Protein AF-A0A4R2N3E8-F1 (afdb_monomer_lite)

Organism: NCBI:txid109472

Structure (mmCIF, N/CA/C/O backbone):
data_AF-A0A4R2N3E8-F1
#
_entry.id   AF-A0A4R2N3E8-F1
#
loop_
_atom_site.group_PDB
_atom_site.id
_atom_site.type_symbol
_atom_site.label_atom_id
_atom_site.label_alt_id
_atom_site.label_comp_id
_atom_site.label_asym_id
_atom_site.label_entity_id
_atom_site.label_seq_id
_atom_site.pdbx_PDB_ins_code
_atom_site.Cartn_x
_atom_site.Cartn_y
_atom_site.Cartn_z
_atom_site.occupancy
_atom_site.B_iso_or_equiv
_atom_site.auth_seq_id
_atom_site.auth_comp_id
_atom_site.auth_asym_id
_atom_site.auth_atom_id
_atom_site.pdbx_PDB_model_num
ATOM 1 N N . MET A 1 1 ? -0.356 -11.893 2.861 1.00 85.31 1 MET A N 1
ATOM 2 C CA . MET A 1 1 ? -0.563 -11.044 1.659 1.00 85.31 1 MET A CA 1
ATOM 3 C C . MET A 1 1 ? 0.676 -10.810 0.781 1.00 85.31 1 MET A C 1
ATOM 5 O O . MET A 1 1 ? 0.531 -10.215 -0.280 1.00 85.31 1 MET A O 1
ATOM 9 N N . GLY A 1 2 ? 1.874 -11.292 1.147 1.00 88.50 2 GLY A N 1
ATOM 10 C CA . GLY A 1 2 ? 3.100 -11.029 0.373 1.00 88.50 2 GLY A CA 1
ATOM 11 C C . GLY A 1 2 ? 3.069 -11.532 -1.075 1.00 88.50 2 GLY A C 1
ATOM 12 O O . GLY A 1 2 ? 3.420 -10.781 -1.976 1.00 88.50 2 GLY A O 1
ATOM 13 N N . TYR A 1 3 ? 2.576 -12.753 -1.321 1.00 93.56 3 TYR A N 1
ATOM 14 C CA . TYR A 1 3 ? 2.508 -13.317 -2.676 1.00 93.56 3 TYR A CA 1
ATOM 15 C C . TYR A 1 3 ? 1.614 -12.497 -3.620 1.00 93.56 3 TYR A C 1
ATOM 17 O O . TYR A 1 3 ? 2.057 -12.087 -4.689 1.00 93.56 3 TYR A O 1
ATOM 25 N N . LEU A 1 4 ? 0.379 -12.201 -3.198 1.00 94.56 4 LEU A N 1
ATOM 26 C CA . LEU A 1 4 ? -0.586 -11.409 -3.970 1.00 94.56 4 LEU A CA 1
ATOM 27 C C . LEU A 1 4 ? -0.054 -10.006 -4.275 1.00 94.56 4 LEU A C 1
ATOM 29 O O . LEU A 1 4 ? -0.082 -9.566 -5.425 1.00 94.56 4 LEU A O 1
ATOM 33 N N . LYS A 1 5 ? 0.483 -9.321 -3.260 1.00 92.94 5 LYS A N 1
ATOM 34 C CA . LYS A 1 5 ? 1.060 -7.981 -3.420 1.00 92.94 5 LYS A CA 1
ATOM 35 C C . LYS A 1 5 ? 2.306 -8.015 -4.312 1.00 92.94 5 LYS A C 1
ATOM 37 O O . LYS A 1 5 ? 2.437 -7.176 -5.188 1.00 92.94 5 LYS A O 1
ATOM 42 N N . GLY A 1 6 ? 3.181 -9.008 -4.161 1.00 90.69 6 GLY A N 1
ATOM 43 C CA . GLY A 1 6 ? 4.402 -9.137 -4.962 1.00 90.69 6 GLY A CA 1
ATOM 44 C C . GLY A 1 6 ? 4.134 -9.457 -6.434 1.00 90.69 6 GLY A C 1
ATOM 45 O O . GLY A 1 6 ? 4.647 -8.772 -7.318 1.00 90.69 6 GLY A O 1
ATOM 46 N N . LYS A 1 7 ? 3.295 -10.464 -6.714 1.00 93.88 7 LYS A N 1
ATOM 47 C CA . LYS A 1 7 ? 2.940 -10.849 -8.090 1.00 93.88 7 LYS A CA 1
ATOM 48 C C . LYS A 1 7 ? 2.186 -9.741 -8.824 1.00 93.88 7 LYS A C 1
ATOM 50 O O . LYS A 1 7 ? 2.503 -9.476 -9.979 1.00 93.88 7 LYS A O 1
ATOM 55 N N . SER A 1 8 ? 1.239 -9.073 -8.162 1.00 92.19 8 SER A N 1
ATOM 56 C CA . SER A 1 8 ? 0.522 -7.947 -8.777 1.00 92.19 8 SER A CA 1
ATOM 57 C C . SER A 1 8 ? 1.443 -6.759 -9.058 1.00 92.19 8 SER A C 1
ATOM 59 O O . SER A 1 8 ? 1.385 -6.229 -10.162 1.00 92.19 8 SER A O 1
ATOM 61 N N . SER A 1 9 ? 2.347 -6.396 -8.136 1.00 89.81 9 SER A N 1
ATOM 62 C CA . SER A 1 9 ? 3.358 -5.356 -8.385 1.00 89.81 9 SER A CA 1
ATOM 63 C C . SER A 1 9 ? 4.185 -5.658 -9.634 1.00 89.81 9 SER A C 1
ATOM 65 O O . SER A 1 9 ? 4.356 -4.782 -10.478 1.00 89.81 9 SER A O 1
ATOM 67 N N . LEU A 1 10 ? 4.661 -6.901 -9.780 1.00 89.25 10 LEU A N 1
ATOM 68 C CA . LEU A 1 10 ? 5.435 -7.317 -10.952 1.00 89.25 10 LEU A CA 1
ATOM 69 C C . LEU A 1 10 ? 4.631 -7.124 -12.245 1.00 89.25 10 LEU A C 1
ATOM 71 O O . LEU A 1 10 ? 5.087 -6.428 -13.148 1.00 89.25 10 LEU A O 1
ATOM 75 N N . MET A 1 11 ? 3.409 -7.660 -12.293 1.00 91.12 11 MET A N 1
ATOM 76 C CA . MET A 1 11 ? 2.544 -7.560 -13.474 1.00 91.12 11 MET A CA 1
ATOM 77 C C . MET A 1 11 ? 2.202 -6.109 -13.838 1.00 91.12 11 MET A C 1
ATOM 79 O O . MET A 1 11 ? 2.130 -5.768 -15.018 1.00 91.12 11 MET A O 1
ATOM 83 N N . ILE A 1 12 ? 1.984 -5.245 -12.842 1.00 89.56 12 ILE A N 1
ATOM 84 C CA . ILE A 1 12 ? 1.670 -3.828 -13.062 1.00 89.56 12 ILE A CA 1
ATOM 85 C C . ILE A 1 12 ? 2.878 -3.100 -13.653 1.00 89.56 12 ILE A C 1
ATOM 87 O O . ILE A 1 12 ? 2.724 -2.379 -14.637 1.00 89.56 12 ILE A O 1
ATOM 91 N N . PHE A 1 13 ? 4.080 -3.309 -13.110 1.00 87.06 13 PHE A N 1
ATOM 92 C CA . PHE A 1 13 ? 5.288 -2.673 -13.639 1.00 87.06 13 PHE A CA 1
ATOM 93 C C . PHE A 1 13 ? 5.706 -3.208 -15.013 1.00 87.06 13 PHE A C 1
ATOM 95 O O . PHE A 1 13 ? 6.281 -2.451 -15.794 1.00 87.06 13 PHE A O 1
ATOM 102 N N . GLU A 1 14 ? 5.416 -4.474 -15.322 1.00 86.56 14 GLU A N 1
ATOM 103 C CA . GLU A 1 14 ? 5.634 -5.049 -16.656 1.00 86.56 14 GLU A CA 1
ATOM 104 C C . GLU A 1 14 ? 4.693 -4.438 -17.702 1.00 86.56 14 GLU A C 1
ATOM 106 O O . GLU A 1 14 ? 5.131 -4.104 -18.800 1.00 86.56 14 GLU A O 1
ATOM 111 N N . ARG A 1 15 ? 3.409 -4.247 -17.363 1.00 88.38 15 ARG A N 1
ATOM 112 C CA . ARG A 1 15 ? 2.407 -3.675 -18.283 1.00 88.38 15 ARG A CA 1
ATOM 113 C C . ARG A 1 15 ? 2.491 -2.156 -18.415 1.00 88.38 15 ARG A C 1
ATOM 115 O O . ARG A 1 15 ? 2.160 -1.614 -19.466 1.00 88.38 15 ARG A O 1
ATOM 122 N N . HIS A 1 16 ? 2.916 -1.467 -17.360 1.00 85.12 16 HIS A N 1
ATOM 123 C CA . HIS A 1 16 ? 2.941 -0.008 -17.282 1.00 85.12 16 HIS A CA 1
ATOM 124 C C . HIS A 1 16 ? 4.350 0.481 -16.938 1.00 85.12 16 HIS A C 1
ATOM 126 O O . HIS A 1 16 ? 4.643 0.897 -15.813 1.00 85.12 16 HIS A O 1
ATOM 132 N N . ALA A 1 17 ? 5.241 0.443 -17.932 1.00 73.31 17 ALA A N 1
ATOM 133 C CA . ALA A 1 17 ? 6.653 0.796 -17.769 1.00 73.31 17 ALA A CA 1
ATOM 134 C C . ALA A 1 17 ? 6.871 2.225 -17.232 1.00 73.31 17 ALA A C 1
ATOM 136 O O . ALA A 1 17 ? 7.834 2.478 -16.514 1.00 73.31 17 ALA A O 1
ATOM 137 N N . ASN A 1 18 ? 5.952 3.153 -17.508 1.00 75.19 18 ASN A N 1
ATOM 138 C CA . ASN A 1 18 ? 5.962 4.514 -16.964 1.00 75.19 18 ASN A CA 1
ATOM 139 C C . ASN A 1 18 ? 5.841 4.552 -15.428 1.00 75.19 18 ASN A C 1
ATOM 141 O O . ASN A 1 18 ? 6.457 5.400 -14.780 1.00 75.19 18 ASN A O 1
ATOM 145 N N . LEU A 1 19 ? 5.106 3.614 -14.820 1.00 72.00 19 LEU A N 1
ATOM 146 C CA . LEU A 1 19 ? 4.981 3.529 -13.362 1.00 72.00 19 LEU A CA 1
ATOM 147 C C . LEU A 1 19 ? 6.294 3.096 -12.704 1.00 72.00 19 LEU A C 1
ATOM 149 O O . LEU A 1 19 ? 6.587 3.525 -11.593 1.00 72.00 19 LEU A O 1
ATOM 153 N N . LYS A 1 20 ? 7.135 2.325 -13.398 1.00 63.03 20 LYS A N 1
ATOM 154 C CA . LYS A 1 20 ? 8.458 1.926 -12.896 1.00 63.03 20 LYS A CA 1
ATOM 155 C C . LYS A 1 20 ? 9.371 3.129 -12.626 1.00 63.03 20 LYS A C 1
ATOM 157 O O . LYS A 1 20 ? 10.161 3.084 -11.691 1.00 63.03 20 LYS A O 1
ATOM 162 N N . TYR A 1 21 ? 9.246 4.195 -13.420 1.00 61.28 21 TYR A N 1
ATOM 163 C CA . TYR A 1 21 ? 10.002 5.438 -13.230 1.00 61.28 21 TYR A CA 1
ATOM 164 C C . TYR A 1 21 ? 9.414 6.309 -12.116 1.00 61.28 21 TYR A C 1
ATOM 166 O O . TYR A 1 21 ? 10.163 6.906 -11.349 1.00 61.28 21 TYR A O 1
ATOM 174 N N . LYS A 1 22 ? 8.080 6.350 -11.990 1.00 66.44 22 LYS A N 1
ATOM 175 C CA . LYS A 1 22 ? 7.393 7.099 -10.925 1.00 66.44 22 LYS A CA 1
ATOM 176 C C . LYS A 1 22 ? 7.645 6.498 -9.537 1.00 66.44 22 LYS A C 1
ATOM 178 O O . LYS A 1 22 ? 7.788 7.232 -8.567 1.00 66.44 22 LYS A O 1
ATOM 183 N N . TYR A 1 23 ? 7.727 5.173 -9.452 1.00 68.25 23 TYR A N 1
ATOM 184 C CA . TYR A 1 23 ? 8.017 4.436 -8.225 1.00 68.25 23 TYR A CA 1
ATOM 185 C C . TYR A 1 23 ? 9.451 3.902 -8.277 1.00 68.25 23 TYR A C 1
ATOM 187 O O . TYR A 1 23 ? 9.648 2.695 -8.362 1.00 68.25 23 TYR A O 1
ATOM 195 N N . GLY A 1 24 ? 10.454 4.790 -8.247 1.00 60.19 24 GLY A N 1
ATOM 196 C CA . GLY A 1 24 ? 11.881 4.458 -8.428 1.00 60.19 24 GLY A CA 1
ATOM 197 C C . GLY A 1 24 ? 12.424 3.319 -7.545 1.00 60.19 24 GLY A C 1
ATOM 198 O O . GLY A 1 24 ? 13.319 2.595 -7.974 1.00 60.19 24 GLY A O 1
ATOM 199 N N . ASN A 1 25 ? 11.811 3.070 -6.379 1.00 66.31 25 ASN A N 1
ATOM 200 C CA . ASN A 1 25 ? 12.130 1.944 -5.483 1.00 66.31 25 ASN A CA 1
ATOM 201 C C . ASN A 1 25 ? 11.334 0.654 -5.781 1.00 66.31 25 ASN A C 1
ATOM 203 O O . ASN A 1 25 ? 11.393 -0.305 -5.018 1.00 66.31 25 ASN A O 1
ATOM 207 N N . ARG A 1 26 ? 10.553 0.629 -6.868 1.00 67.69 26 ARG A N 1
ATOM 208 C CA . ARG A 1 26 ? 9.657 -0.45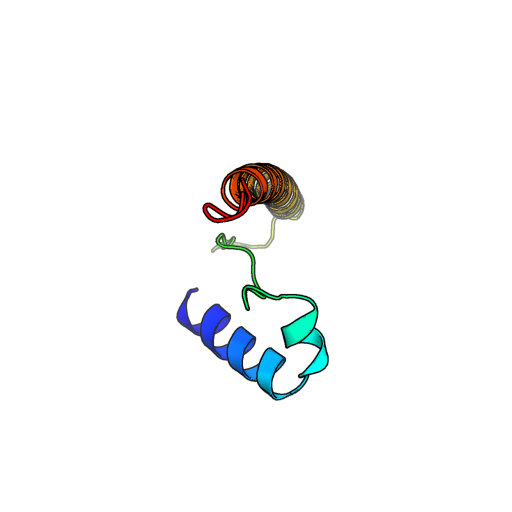7 -7.314 1.00 67.69 26 ARG A CA 1
ATOM 209 C C . ARG A 1 26 ? 8.686 -0.980 -6.246 1.00 67.69 26 ARG A C 1
ATOM 211 O O . ARG A 1 26 ? 8.208 -2.108 -6.339 1.00 67.69 26 ARG A O 1
ATOM 218 N N . ASN A 1 27 ? 8.341 -0.151 -5.264 1.00 78.25 27 ASN A N 1
ATOM 219 C CA . ASN A 1 27 ? 7.297 -0.446 -4.290 1.00 78.25 27 ASN A CA 1
ATOM 220 C C . ASN A 1 27 ? 5.972 0.116 -4.800 1.00 78.25 27 ASN A C 1
ATOM 222 O O . ASN A 1 27 ? 5.811 1.327 -4.905 1.00 78.25 27 ASN A O 1
ATOM 226 N N . PHE A 1 28 ? 5.041 -0.772 -5.148 1.00 85.31 28 PHE A N 1
ATOM 227 C CA . PHE A 1 28 ? 3.704 -0.381 -5.602 1.00 85.31 28 PHE A CA 1
ATOM 228 C C . PHE A 1 28 ? 2.679 -0.352 -4.460 1.00 85.31 28 PHE A C 1
ATOM 230 O O . PHE A 1 28 ? 1.793 0.492 -4.434 1.00 85.31 28 PHE A O 1
ATOM 237 N N . TRP A 1 29 ? 2.809 -1.269 -3.499 1.00 89.50 29 TRP A N 1
ATOM 238 C CA . TRP A 1 29 ? 1.910 -1.382 -2.353 1.00 89.50 29 TRP A CA 1
ATOM 239 C C . TRP A 1 29 ? 2.597 -0.914 -1.067 1.00 89.50 29 TRP A C 1
ATOM 241 O O . TRP A 1 29 ? 3.787 -1.177 -0.886 1.00 89.50 29 TRP A O 1
ATOM 251 N N . ALA A 1 30 ? 1.829 -0.328 -0.141 1.00 89.38 30 ALA A N 1
ATOM 252 C CA . ALA A 1 30 ? 2.266 -0.087 1.239 1.00 89.38 30 ALA A CA 1
ATOM 253 C C . ALA A 1 30 ? 2.715 -1.397 1.909 1.00 89.38 30 ALA A C 1
ATOM 255 O O . ALA A 1 30 ? 2.316 -2.481 1.475 1.00 89.38 30 ALA A O 1
ATOM 256 N N . LYS A 1 31 ? 3.521 -1.350 2.975 1.00 87.38 31 LYS A N 1
ATOM 257 C CA . LYS A 1 31 ? 3.991 -2.577 3.657 1.00 87.38 31 LYS A CA 1
ATOM 258 C C . LYS A 1 31 ? 2.840 -3.328 4.341 1.00 87.38 31 LYS A C 1
ATOM 260 O O . LYS A 1 31 ? 2.715 -4.545 4.163 1.00 87.38 31 LYS A O 1
ATOM 265 N N . GLY A 1 32 ? 1.962 -2.606 5.037 1.00 90.50 32 GLY A N 1
ATOM 266 C CA . GLY A 1 32 ? 0.836 -3.168 5.784 1.00 90.50 32 GLY A CA 1
ATOM 267 C C . GLY A 1 32 ? -0.288 -3.752 4.920 1.00 90.50 32 GLY A C 1
ATOM 268 O O . GLY A 1 32 ? -0.316 -3.618 3.692 1.00 90.50 32 GLY A O 1
ATOM 269 N N . TYR A 1 33 ? -1.203 -4.473 5.561 1.00 93.31 33 TYR A N 1
ATOM 27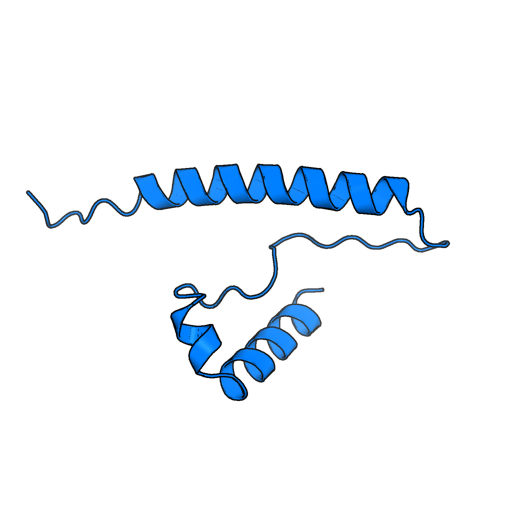0 C CA . TYR A 1 33 ? -2.491 -4.853 4.985 1.00 93.31 33 TYR A CA 1
ATOM 271 C C . TYR A 1 33 ? -3.537 -4.990 6.096 1.00 93.31 33 TYR A C 1
ATOM 273 O O . TYR A 1 33 ? -3.210 -5.391 7.210 1.00 93.31 33 TYR A O 1
ATOM 281 N N . TYR A 1 34 ? -4.797 -4.714 5.764 1.00 91.69 34 TYR A N 1
ATOM 282 C CA . TYR A 1 34 ? -5.941 -4.931 6.646 1.00 91.69 34 TYR A CA 1
ATOM 283 C C . TYR A 1 34 ? -6.736 -6.166 6.206 1.00 91.69 34 TYR A C 1
ATOM 285 O O . TYR A 1 34 ? -6.894 -6.417 5.009 1.00 91.69 34 TYR A O 1
ATOM 293 N N . VAL A 1 35 ? -7.236 -6.938 7.172 1.00 91.25 35 VAL A N 1
ATOM 294 C CA . VAL A 1 35 ? -8.105 -8.098 6.946 1.00 91.25 35 VAL A CA 1
ATOM 295 C C . VAL A 1 35 ? -9.175 -8.153 8.038 1.00 91.25 35 VAL A C 1
ATOM 297 O O . VAL A 1 35 ? -8.880 -7.921 9.206 1.00 91.25 35 VAL A O 1
ATOM 300 N N . SER A 1 36 ? -10.413 -8.468 7.656 1.00 91.44 36 SER A N 1
ATOM 301 C CA . SER A 1 36 ? -11.527 -8.724 8.575 1.00 91.44 36 SER A CA 1
ATOM 302 C C . SER A 1 36 ? -12.156 -10.066 8.224 1.00 91.44 36 SER A C 1
ATOM 304 O O . SER A 1 36 ? -12.328 -10.380 7.045 1.00 91.44 36 SER A O 1
ATOM 306 N N . THR A 1 37 ? -12.481 -10.867 9.235 1.00 87.81 37 THR A N 1
ATOM 307 C CA . THR A 1 37 ? -13.134 -12.175 9.069 1.00 87.81 37 THR A CA 1
ATOM 308 C C . THR A 1 37 ? -14.655 -12.067 8.994 1.00 87.81 37 THR A C 1
ATOM 310 O O . THR A 1 37 ? -15.302 -12.966 8.465 1.00 87.81 37 THR A O 1
ATOM 313 N N . VAL A 1 38 ? -15.232 -10.972 9.496 1.00 78.31 38 VAL A N 1
ATOM 314 C CA . VAL A 1 38 ? -16.680 -10.766 9.604 1.00 78.31 38 VAL A CA 1
ATOM 315 C C . VAL A 1 38 ? -17.037 -9.337 9.203 1.00 78.31 38 VAL A C 1
ATOM 317 O O . VAL A 1 38 ? -16.862 -8.397 9.970 1.00 78.31 38 VAL A O 1
AT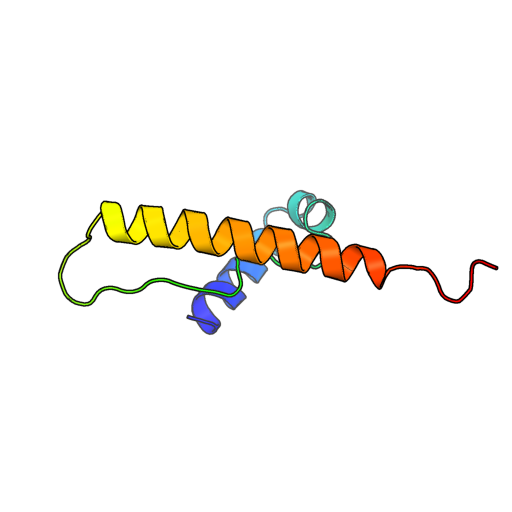OM 320 N N . GLY A 1 39 ? -17.535 -9.177 7.975 1.00 82.50 39 GLY A N 1
ATOM 321 C CA . GLY A 1 39 ? -17.993 -7.892 7.441 1.00 82.50 39 GLY A CA 1
ATOM 322 C C . GLY A 1 39 ? -16.900 -6.823 7.295 1.00 82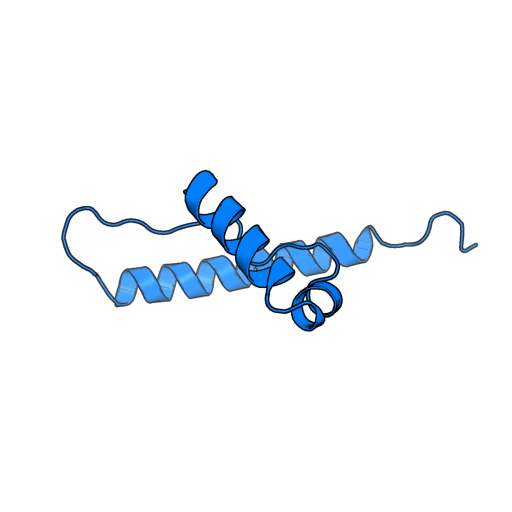.50 39 GLY A C 1
ATOM 323 O O . GLY A 1 39 ? -15.798 -6.913 7.843 1.00 82.50 39 GLY A O 1
ATOM 324 N N . LEU A 1 40 ? -17.211 -5.782 6.524 1.00 85.00 40 LEU A N 1
ATOM 325 C CA . LEU A 1 40 ? -16.377 -4.587 6.442 1.00 85.00 40 LEU A CA 1
ATOM 326 C C . LEU A 1 40 ? -16.900 -3.544 7.429 1.00 85.00 40 LEU A C 1
ATOM 328 O O . LEU A 1 40 ? -18.073 -3.182 7.383 1.00 85.00 40 LEU A O 1
ATOM 332 N N . ASN A 1 41 ? -16.018 -3.020 8.278 1.00 90.31 41 ASN A N 1
ATOM 333 C CA . ASN A 1 41 ? -16.310 -1.827 9.059 1.00 90.31 41 ASN A CA 1
ATOM 334 C C . ASN A 1 41 ? -15.580 -0.635 8.440 1.00 90.31 41 ASN A C 1
ATOM 336 O O . ASN A 1 41 ? -14.365 -0.497 8.582 1.00 90.31 41 ASN A O 1
ATOM 340 N N . THR A 1 42 ? -16.332 0.237 7.772 1.00 91.62 42 THR A N 1
ATOM 341 C CA . THR A 1 42 ? -15.786 1.403 7.067 1.00 91.62 42 THR A CA 1
ATOM 342 C C . THR A 1 42 ? -14.959 2.307 7.978 1.00 91.62 42 THR A C 1
ATOM 344 O O . THR A 1 42 ? -13.909 2.777 7.552 1.00 91.62 42 THR A O 1
ATOM 347 N N . LYS A 1 43 ? -15.364 2.495 9.244 1.00 93.38 43 LYS A N 1
ATOM 348 C CA . LYS A 1 43 ? -14.624 3.345 10.194 1.00 93.38 43 LYS A CA 1
ATOM 349 C C . LYS A 1 43 ? -13.233 2.788 10.488 1.00 93.38 43 LYS A C 1
ATOM 351 O O . LYS A 1 43 ? -12.266 3.535 10.527 1.00 93.38 43 LYS A O 1
ATOM 356 N N . VAL A 1 44 ? -13.136 1.469 10.648 1.00 91.06 44 VAL A N 1
ATOM 357 C CA . VAL A 1 44 ? -11.866 0.787 10.938 1.00 91.06 44 VAL A CA 1
ATOM 358 C C . VAL A 1 44 ? -10.944 0.819 9.721 1.00 91.06 44 VAL A C 1
ATOM 360 O O . VAL A 1 44 ? -9.746 1.036 9.865 1.00 91.06 44 VAL A O 1
ATOM 363 N N . VAL A 1 45 ? -11.492 0.643 8.514 1.00 92.75 45 VAL A N 1
ATOM 364 C CA . VAL A 1 45 ? -10.714 0.750 7.269 1.00 92.75 45 VAL A CA 1
ATOM 365 C C . VAL A 1 45 ? -10.182 2.171 7.077 1.00 92.75 45 VAL A C 1
ATOM 367 O O . VAL A 1 45 ? -9.020 2.346 6.722 1.00 92.75 45 VAL A O 1
ATOM 370 N N . GLU A 1 46 ? -11.006 3.184 7.341 1.00 94.94 46 GLU A N 1
ATOM 371 C CA . GLU A 1 46 ? -10.598 4.585 7.249 1.00 94.94 46 GLU A CA 1
ATOM 372 C C . GLU A 1 46 ? -9.496 4.928 8.260 1.00 94.94 46 GLU A C 1
ATOM 374 O O . GLU A 1 46 ? -8.492 5.544 7.903 1.00 94.94 46 GLU A O 1
ATOM 379 N N . GLU A 1 47 ? -9.648 4.490 9.510 1.00 94.94 47 GLU A N 1
ATOM 380 C CA . GLU A 1 47 ? -8.627 4.660 10.542 1.00 94.94 47 GLU A CA 1
ATOM 381 C C . GLU A 1 47 ? -7.317 3.955 10.167 1.00 94.94 47 GLU A C 1
ATOM 383 O O . GLU A 1 47 ? -6.239 4.542 10.289 1.00 94.94 47 GLU A O 1
ATOM 388 N N . TYR A 1 48 ? -7.407 2.733 9.635 1.00 94.38 48 TYR A N 1
ATOM 389 C CA . TYR A 1 48 ? -6.252 1.984 9.154 1.00 94.38 48 TYR A CA 1
ATOM 390 C C . TYR A 1 48 ? -5.499 2.737 8.047 1.00 94.38 48 TYR A C 1
ATOM 392 O O . TYR A 1 48 ? -4.279 2.870 8.131 1.00 94.38 48 TYR A O 1
ATOM 400 N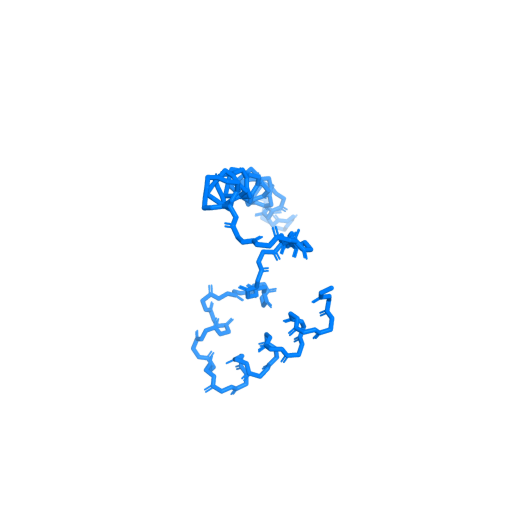 N . ILE A 1 49 ? -6.207 3.282 7.049 1.00 93.81 49 ILE A N 1
ATOM 401 C CA . ILE A 1 49 ? -5.590 4.064 5.964 1.00 93.81 49 ILE A CA 1
ATOM 402 C C . ILE A 1 49 ? -4.887 5.304 6.526 1.00 93.81 49 ILE A C 1
ATOM 404 O O . ILE A 1 49 ? -3.713 5.518 6.231 1.00 93.81 49 ILE A O 1
ATOM 408 N N . ARG A 1 50 ? -5.554 6.078 7.392 1.00 94.69 50 ARG A N 1
ATOM 409 C CA . ARG A 1 50 ? -4.972 7.301 7.976 1.00 94.69 50 ARG A CA 1
ATOM 410 C C . ARG A 1 50 ? -3.711 7.020 8.793 1.00 94.69 50 ARG A C 1
ATOM 412 O O . ARG A 1 50 ? -2.783 7.826 8.789 1.00 94.69 50 ARG A O 1
ATOM 419 N N . ASN A 1 51 ? -3.682 5.910 9.526 1.00 93.75 51 ASN A N 1
ATOM 420 C CA . ASN A 1 51 ? -2.513 5.526 10.313 1.00 93.75 51 ASN A CA 1
ATOM 421 C C . ASN A 1 51 ? -1.373 5.037 9.410 1.00 93.75 51 ASN A C 1
ATOM 423 O O . ASN A 1 51 ? -0.234 5.461 9.598 1.00 93.75 51 ASN A O 1
ATOM 427 N N . GLN A 1 52 ? -1.691 4.245 8.382 1.00 91.19 52 GLN A N 1
ATOM 428 C CA . GLN A 1 52 ? -0.722 3.784 7.386 1.00 91.19 52 GLN A CA 1
ATOM 429 C C . GLN A 1 52 ? -0.067 4.964 6.647 1.00 91.19 52 GLN A C 1
ATOM 431 O O . GLN A 1 52 ? 1.151 4.993 6.509 1.00 91.19 52 GLN A O 1
ATOM 436 N N . GLU A 1 53 ? -0.846 5.967 6.232 1.00 89.94 53 GLU A N 1
ATOM 437 C CA . GLU A 1 53 ? -0.325 7.169 5.564 1.00 89.94 53 GLU A CA 1
ATOM 438 C C . GLU A 1 53 ? 0.639 7.957 6.458 1.00 89.94 53 GLU A C 1
ATOM 440 O O . GLU A 1 53 ? 1.695 8.391 6.000 1.00 89.94 53 GLU A O 1
ATOM 445 N N . LYS A 1 54 ? 0.316 8.115 7.749 1.00 90.31 54 LYS A N 1
ATOM 446 C CA . LYS A 1 54 ? 1.205 8.788 8.710 1.00 90.31 54 LYS A CA 1
ATOM 447 C C . LYS A 1 54 ? 2.524 8.043 8.883 1.00 90.31 54 LYS A C 1
ATOM 449 O O . LYS A 1 54 ? 3.579 8.675 8.903 1.00 90.31 54 LYS A O 1
ATOM 454 N N . GLU A 1 55 ? 2.474 6.720 9.017 1.00 87.25 55 GLU A N 1
ATOM 455 C CA . GLU A 1 55 ? 3.674 5.889 9.136 1.00 87.25 55 GLU A CA 1
ATOM 456 C C . GLU A 1 55 ? 4.537 5.976 7.877 1.00 87.25 55 GLU A C 1
ATOM 458 O O . GLU A 1 55 ? 5.740 6.223 7.978 1.00 87.25 55 GLU A O 1
ATOM 463 N N . ASP A 1 56 ? 3.924 5.848 6.700 1.00 85.06 56 ASP A N 1
ATOM 464 C CA . ASP A 1 56 ? 4.623 5.920 5.418 1.00 85.06 56 ASP A CA 1
ATOM 465 C C . ASP A 1 56 ? 5.256 7.313 5.216 1.00 85.06 56 ASP A C 1
ATOM 467 O O . ASP A 1 56 ? 6.419 7.404 4.825 1.00 85.06 56 ASP A O 1
ATOM 471 N N . MET A 1 57 ? 4.577 8.404 5.603 1.00 83.75 57 MET A N 1
ATOM 472 C CA . MET A 1 57 ? 5.160 9.756 5.603 1.00 83.75 57 MET A CA 1
ATOM 473 C C . MET A 1 57 ? 6.397 9.866 6.503 1.00 83.75 57 MET A C 1
ATOM 475 O O . MET A 1 57 ? 7.375 10.522 6.135 1.00 83.75 57 MET A O 1
ATOM 479 N N . ILE A 1 58 ? 6.370 9.269 7.695 1.00 81.75 58 ILE A N 1
ATOM 480 C CA . ILE A 1 58 ? 7.515 9.288 8.617 1.00 81.75 58 ILE A CA 1
ATOM 481 C C . ILE A 1 58 ? 8.679 8.483 8.027 1.00 81.75 58 ILE A C 1
ATOM 483 O O . ILE A 1 58 ? 9.815 8.960 8.031 1.00 81.75 58 ILE A O 1
ATOM 487 N N . GLN A 1 59 ? 8.399 7.296 7.485 1.00 78.44 59 GLN A N 1
ATOM 488 C CA . GLN A 1 59 ? 9.402 6.420 6.872 1.00 78.44 59 GLN A CA 1
ATOM 489 C C . GLN A 1 59 ? 10.048 7.061 5.638 1.00 78.44 59 GLN A C 1
ATOM 491 O O . GLN A 1 59 ? 11.274 7.044 5.516 1.00 78.44 59 GLN A O 1
ATOM 496 N N . ASP A 1 60 ? 9.261 7.693 4.767 1.00 74.50 60 ASP A N 1
ATOM 497 C CA . ASP A 1 60 ? 9.775 8.396 3.589 1.00 74.50 60 ASP A CA 1
ATOM 498 C C . ASP A 1 60 ? 10.651 9.597 3.976 1.00 74.50 60 ASP A C 1
ATOM 500 O O . ASP A 1 60 ? 11.677 9.856 3.341 1.00 74.50 60 ASP A O 1
ATOM 504 N N . ASN A 1 61 ? 10.288 10.329 5.037 1.00 66.62 61 ASN A N 1
ATOM 505 C CA . ASN A 1 61 ? 11.111 11.426 5.553 1.00 66.62 61 ASN A CA 1
ATOM 506 C C . ASN A 1 61 ? 12.425 10.933 6.183 1.00 66.62 61 ASN A C 1
ATOM 508 O O . ASN A 1 61 ? 13.451 11.598 6.025 1.00 66.62 61 ASN A O 1
ATOM 512 N N . LEU A 1 62 ? 12.422 9.777 6.857 1.00 63.66 62 LEU A N 1
ATOM 513 C CA . LEU A 1 62 ? 13.648 9.143 7.358 1.00 63.66 62 LEU A CA 1
ATOM 514 C C . LEU A 1 62 ? 14.548 8.672 6.206 1.00 63.66 62 LEU A C 1
ATOM 516 O O . LEU A 1 62 ? 15.738 8.974 6.201 1.00 63.66 62 LEU A O 1
ATOM 520 N N . SER A 1 63 ? 13.978 8.008 5.196 1.00 59.91 63 SER A N 1
ATOM 521 C CA . SER A 1 63 ? 14.724 7.493 4.040 1.00 59.91 63 SER A CA 1
ATOM 522 C C . SER A 1 63 ? 15.413 8.602 3.232 1.00 59.91 63 SER A C 1
ATOM 524 O O . SER A 1 63 ? 16.535 8.413 2.763 1.00 59.9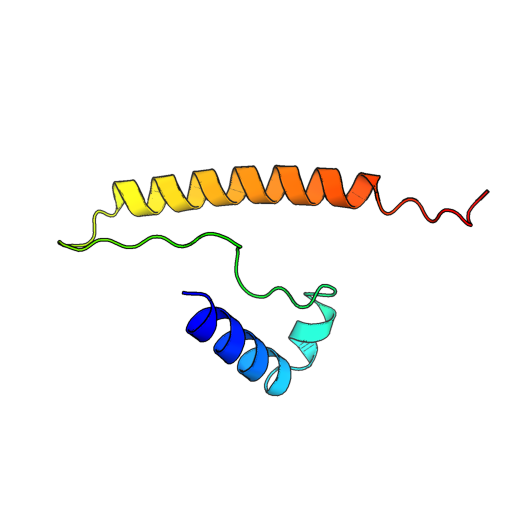1 63 SER A O 1
ATOM 526 N N . LYS A 1 64 ? 14.800 9.790 3.116 1.00 55.91 64 LYS A N 1
ATOM 527 C CA . LYS A 1 64 ? 15.430 10.956 2.465 1.00 55.91 64 LYS A CA 1
ATOM 528 C C . LYS A 1 64 ? 16.675 11.463 3.198 1.00 55.91 64 LYS A C 1
ATOM 530 O O . LYS A 1 64 ? 17.561 12.003 2.546 1.00 55.91 64 LYS A O 1
ATOM 535 N N . LYS A 1 65 ? 16.756 11.299 4.526 1.00 48.88 65 LYS A N 1
ATOM 536 C CA . LYS A 1 65 ? 17.939 11.679 5.321 1.00 48.88 65 LYS A CA 1
ATOM 537 C C . LYS A 1 65 ? 19.123 10.734 5.108 1.00 48.88 65 LYS A C 1
ATOM 539 O O . LYS A 1 65 ? 20.257 11.173 5.248 1.00 48.88 65 LYS A O 1
ATOM 544 N N . GLU A 1 66 ? 18.869 9.473 4.769 1.00 49.16 66 GLU A N 1
ATOM 545 C CA . GLU A 1 66 ? 19.918 8.478 4.500 1.00 49.16 66 GLU A CA 1
ATOM 546 C C . GLU A 1 66 ? 20.441 8.536 3.055 1.00 49.16 66 GLU A C 1
ATOM 548 O O . GLU A 1 66 ? 21.548 8.083 2.785 1.00 49.16 66 GLU A O 1
ATOM 553 N N . TYR A 1 67 ? 19.702 9.164 2.131 1.00 47.38 67 TYR A N 1
ATOM 554 C CA . TYR A 1 67 ? 20.176 9.489 0.779 1.00 47.38 67 TYR A CA 1
ATOM 555 C C . TYR A 1 67 ? 20.979 10.806 0.765 1.00 47.38 67 TYR A C 1
ATOM 557 O O . TYR A 1 67 ? 20.727 11.713 -0.028 1.00 47.38 67 TYR A O 1
ATOM 565 N N . ILE A 1 68 ? 21.944 10.942 1.673 1.00 53.44 68 ILE A N 1
ATOM 566 C CA . ILE A 1 68 ? 23.055 11.877 1.488 1.00 53.44 68 ILE A CA 1
ATOM 567 C C . ILE A 1 68 ? 24.139 11.047 0.812 1.00 53.44 68 ILE A C 1
ATOM 569 O O . ILE A 1 68 ? 24.674 10.121 1.412 1.00 53.44 68 ILE A O 1
ATOM 573 N N . ASP A 1 69 ? 24.390 11.329 -0.465 1.00 54.94 69 ASP A N 1
ATOM 574 C CA . ASP A 1 69 ? 25.452 10.688 -1.237 1.00 54.94 69 ASP A CA 1
ATOM 575 C C . ASP A 1 69 ? 26.785 10.785 -0.465 1.00 54.94 69 ASP A C 1
ATOM 577 O O . ASP A 1 69 ? 27.283 11.899 -0.280 1.00 54.94 69 ASP A O 1
ATOM 581 N N . PRO A 1 70 ? 27.377 9.662 -0.009 1.00 56.97 70 PRO A N 1
ATOM 582 C CA . PRO A 1 70 ? 28.608 9.678 0.781 1.00 56.97 70 PRO A CA 1
ATOM 583 C C . PRO A 1 70 ? 29.835 10.134 -0.028 1.00 56.97 70 PRO A C 1
ATOM 585 O O . PRO A 1 70 ? 30.918 10.267 0.539 1.00 56.97 70 PRO A O 1
ATOM 588 N N . PHE A 1 71 ? 29.679 10.380 -1.334 1.00 60.50 71 PHE A N 1
ATOM 589 C CA . PHE A 1 71 ? 30.718 10.892 -2.227 1.00 60.50 71 PHE A CA 1
ATOM 590 C C . PHE A 1 71 ? 30.531 12.366 -2.613 1.00 60.50 71 PHE A C 1
ATOM 592 O O . PHE A 1 71 ? 31.376 12.917 -3.322 1.00 60.50 71 PHE A O 1
ATOM 599 N N . LYS A 1 72 ? 29.472 13.032 -2.135 1.00 57.25 72 LYS A N 1
ATOM 600 C CA . LYS A 1 72 ? 29.360 14.493 -2.211 1.00 57.25 72 LYS A CA 1
ATOM 601 C C . LYS A 1 72 ? 29.950 15.116 -0.948 1.00 57.25 72 LYS A C 1
ATOM 603 O O . LYS A 1 72 ? 29.255 15.291 0.051 1.00 57.25 72 LYS A O 1
ATOM 608 N N . GLY A 1 73 ? 31.252 15.395 -1.019 1.00 56.22 73 GLY A N 1
ATOM 609 C CA . GLY A 1 73 ? 31.902 16.385 -0.156 1.00 56.22 73 GLY A CA 1
ATOM 610 C C . GLY A 1 73 ? 31.391 17.797 -0.414 1.00 56.22 73 GLY A C 1
ATOM 611 O O . GLY A 1 73 ? 30.816 18.034 -1.504 1.00 56.22 73 GLY A O 1
#

Secondary structure (DSSP, 8-state):
-HHHHHHHHHHHHHH-HHHHHHTTT---S-S-----SS---HHHHHHHHHHHHHHHHHHHHHHHHH---TT--

Sequence (73 aa):
MGYLKGKSSLMIFERHANLKYKYGNRNFWAKGYYVSTVGLNTKVVEEYIRNQEKEDMIQDNLSKKEYIDPFKG

Foldseek 3Di:
DCVVQVVVLVVCCVVCVVVCVVPVVSRPDQPDDDDDPDDDDPVVVVVVVVVSVVVVVVVVVVVVVVPPPPPPD

pLDDT: mean 80.17, std 14.2, range [47.38, 94.94]

InterPro domains:
  IPR002686 Transposase IS200-like [PF01797] (1-52)
  IPR036515 Transposase IS200-like superfamily [G3DSA:3.30.70.1290] (1-69)
  IPR036515 Transposase IS200-like superfamily [SSF143422] (1-53)

Radius of gyration: 16.11 Å; chains: 1; bounding box: 50×30×29 Å